Protein AF-A0A0G0K5S9-F1 (afdb_monomer)

pLDDT: mean 84.7, std 6.47, range [58.06, 93.25]

Foldseek 3Di:
DPLVVVVVVLVVVLVVVVVCCVPPPPDLVVLLVVLVVSLCCCCPVSVPVVLVVQLQVQLVVVLQVQQWDQDPNDTDGDPVSSVVDRNSVSSSRSVVSSVVVVVCVVVVD

Organism: NCBI:txid1618569

Radius of gyration: 15.49 Å; Cα contacts (8 Å, |Δi|>4): 83; chains: 1; bounding box: 34×35×36 Å

Nearest PDB structures (foldseek):
  5x3x-assembly2_q  TM=4.943E-01  e=8.418E+00  Rhodobacter capsulatus

Structure (mmCIF, N/CA/C/O backbone):
data_AF-A0A0G0K5S9-F1
#
_entry.id   AF-A0A0G0K5S9-F1
#
loop_
_atom_site.group_PDB
_atom_site.id
_atom_site.type_symbol
_atom_site.label_atom_id
_atom_site.label_alt_id
_atom_site.label_comp_id
_atom_site.label_asym_id
_atom_site.label_entity_id
_atom_site.label_seq_id
_atom_site.pdbx_PDB_ins_code
_atom_site.Cartn_x
_atom_site.Cartn_y
_atom_site.Cartn_z
_atom_site.occupancy
_atom_site.B_iso_or_equiv
_atom_site.auth_seq_id
_atom_site.auth_comp_id
_atom_site.auth_asym_id
_atom_site.auth_atom_id
_atom_site.pdbx_PDB_model_num
ATOM 1 N N . MET A 1 1 ? -16.939 9.958 17.257 1.00 58.50 1 MET A N 1
ATOM 2 C CA . MET A 1 1 ? -16.851 8.671 16.527 1.00 58.50 1 MET A CA 1
ATOM 3 C C . MET A 1 1 ? -15.904 7.744 17.269 1.00 58.50 1 MET A C 1
ATOM 5 O O . MET A 1 1 ? -14.895 8.227 17.770 1.00 58.50 1 MET A O 1
ATOM 9 N N . LYS A 1 2 ? -16.214 6.444 17.368 1.00 77.19 2 LYS A N 1
ATOM 10 C CA . LYS A 1 2 ? -15.249 5.462 17.890 1.00 77.19 2 LYS A CA 1
ATOM 11 C C . LYS A 1 2 ? -14.047 5.404 16.936 1.00 77.19 2 LYS A C 1
ATOM 13 O O . LYS A 1 2 ? -14.234 5.493 15.725 1.00 77.19 2 LYS A O 1
ATOM 18 N N . LYS A 1 3 ? -12.828 5.260 17.470 1.00 75.62 3 LYS A N 1
ATOM 19 C CA . LYS A 1 3 ? -11.569 5.216 16.693 1.00 75.62 3 LYS A CA 1
ATOM 20 C C . LYS A 1 3 ? -11.630 4.197 15.543 1.00 75.62 3 LYS A C 1
ATOM 22 O O . LYS A 1 3 ? -11.168 4.476 14.442 1.00 75.62 3 LYS A O 1
ATOM 27 N N . GLU A 1 4 ? -12.265 3.056 15.790 1.00 76.12 4 GLU A N 1
ATOM 28 C CA . GLU A 1 4 ? -12.491 1.981 14.816 1.00 76.12 4 GLU A CA 1
ATOM 29 C C . GLU A 1 4 ? -13.300 2.451 13.600 1.00 76.12 4 GLU A C 1
ATOM 31 O O . GLU A 1 4 ? -12.931 2.157 12.468 1.00 76.12 4 GLU A O 1
ATOM 36 N N . THR A 1 5 ? -14.346 3.256 13.811 1.00 79.88 5 THR A N 1
ATOM 37 C CA . THR A 1 5 ? -15.169 3.797 12.721 1.00 79.88 5 THR A CA 1
ATOM 38 C C . THR A 1 5 ? -14.341 4.686 11.797 1.00 79.88 5 THR A C 1
ATOM 40 O O . THR A 1 5 ? -14.458 4.568 10.584 1.00 79.88 5 THR A O 1
ATOM 43 N N . THR A 1 6 ? -13.467 5.535 12.347 1.00 81.56 6 THR A N 1
ATOM 44 C CA . THR A 1 6 ? -12.577 6.400 11.554 1.00 81.56 6 THR A CA 1
ATOM 45 C C . THR A 1 6 ? -11.581 5.589 10.722 1.00 81.56 6 THR A C 1
ATOM 47 O O . THR A 1 6 ? -11.323 5.934 9.573 1.00 81.56 6 THR A O 1
ATOM 50 N N . ILE A 1 7 ? -11.053 4.493 11.275 1.00 80.12 7 ILE A N 1
ATOM 51 C CA . ILE A 1 7 ? -10.127 3.591 10.573 1.00 80.12 7 ILE A CA 1
ATOM 52 C C . ILE A 1 7 ? -10.833 2.882 9.409 1.00 80.12 7 ILE A C 1
ATOM 54 O O . ILE A 1 7 ? -10.299 2.835 8.305 1.00 80.12 7 ILE A O 1
ATOM 58 N N . VAL A 1 8 ? -12.047 2.373 9.630 1.00 80.75 8 VAL A N 1
ATOM 59 C CA . VAL A 1 8 ? -12.839 1.722 8.573 1.00 80.75 8 VAL A CA 1
ATOM 60 C C . VAL A 1 8 ? -13.164 2.708 7.451 1.00 80.75 8 VAL A C 1
ATOM 62 O O . VAL A 1 8 ? -12.976 2.388 6.280 1.00 80.75 8 VAL A O 1
ATOM 65 N N . LEU A 1 9 ? -13.582 3.929 7.797 1.00 83.56 9 LEU A N 1
ATOM 66 C CA . LEU A 1 9 ? -13.874 4.985 6.824 1.00 83.56 9 LEU A CA 1
ATOM 67 C C . LEU A 1 9 ? -12.629 5.356 6.006 1.00 83.56 9 LEU A C 1
ATOM 69 O O . LEU A 1 9 ? -12.715 5.485 4.787 1.00 83.56 9 LEU A O 1
ATOM 73 N N . PHE A 1 10 ? -11.462 5.446 6.655 1.00 85.81 10 PHE A N 1
ATOM 74 C CA . PHE A 1 10 ? -10.188 5.637 5.965 1.00 85.81 10 PHE A CA 1
ATOM 75 C C . PHE A 1 10 ? -9.914 4.517 4.957 1.00 85.81 10 PHE A C 1
ATOM 77 O O . PHE A 1 10 ? -9.553 4.815 3.825 1.00 85.81 10 PHE A O 1
ATOM 84 N N . TYR A 1 11 ? -10.116 3.246 5.322 1.00 85.12 11 TYR A N 1
ATOM 85 C CA . TYR A 1 11 ? -9.874 2.140 4.393 1.00 85.12 11 TYR A CA 1
ATOM 86 C C . TYR A 1 11 ? -10.831 2.135 3.204 1.00 85.12 11 TYR A C 1
ATOM 88 O O . TYR A 1 11 ? -10.386 1.896 2.086 1.00 85.12 11 TYR A O 1
ATOM 96 N N . ILE A 1 12 ? -12.112 2.451 3.408 1.00 85.69 12 ILE A N 1
ATOM 97 C CA . ILE A 1 12 ? -13.075 2.580 2.303 1.00 85.69 12 ILE A CA 1
ATOM 98 C C . ILE A 1 12 ? -12.610 3.663 1.321 1.00 85.69 12 ILE A C 1
ATOM 100 O O . ILE A 1 12 ? -12.551 3.419 0.117 1.00 85.69 12 ILE A O 1
ATOM 104 N N . LEU A 1 13 ? -12.222 4.836 1.834 1.00 87.19 13 LEU A N 1
ATOM 105 C CA . LEU A 1 13 ? -11.703 5.930 1.010 1.00 87.19 13 LEU A CA 1
ATOM 106 C C . LEU A 1 13 ? -10.386 5.554 0.322 1.00 87.19 13 LEU A C 1
ATOM 108 O O . LEU A 1 13 ? -10.209 5.845 -0.857 1.00 87.19 13 LEU A O 1
ATOM 112 N N . TYR A 1 14 ? -9.486 4.875 1.033 1.00 88.00 14 TYR A N 1
ATOM 113 C CA . TYR A 1 14 ? -8.211 4.398 0.509 1.00 88.00 14 TYR A CA 1
ATOM 114 C C . TYR A 1 14 ? -8.405 3.425 -0.657 1.00 88.00 14 TYR A C 1
ATOM 116 O O . TYR A 1 14 ? -7.814 3.629 -1.713 1.00 88.00 14 TYR A O 1
ATOM 124 N N . PHE A 1 15 ? -9.252 2.402 -0.506 1.00 85.12 15 PHE A N 1
ATOM 125 C CA . PHE A 1 15 ? -9.504 1.432 -1.574 1.00 85.12 15 PHE A CA 1
ATOM 126 C C . PHE A 1 15 ? -10.272 2.044 -2.745 1.00 85.12 15 PHE A C 1
ATOM 128 O O . PHE A 1 15 ? -9.945 1.753 -3.894 1.00 85.12 15 PHE A O 1
ATOM 135 N N . GLY A 1 16 ? -11.237 2.931 -2.478 1.00 85.94 16 GLY A N 1
ATOM 136 C CA . GLY A 1 16 ? -11.924 3.681 -3.530 1.00 85.94 16 GLY A CA 1
ATOM 137 C C . GLY A 1 16 ? -10.955 4.545 -4.341 1.00 85.94 16 GLY A C 1
ATOM 138 O O . GLY A 1 16 ? -10.985 4.534 -5.572 1.00 85.94 16 GLY A O 1
ATOM 139 N N . TRP A 1 17 ? -10.036 5.236 -3.664 1.00 87.06 17 TRP A N 1
ATOM 140 C CA . TRP A 1 17 ? -8.982 6.012 -4.311 1.00 87.06 17 TRP A CA 1
ATOM 141 C C . TRP A 1 17 ? -8.007 5.121 -5.091 1.00 87.06 17 TRP A C 1
ATOM 143 O O . TRP A 1 17 ? -7.732 5.410 -6.253 1.00 87.06 17 TRP A O 1
ATOM 153 N N . LEU A 1 18 ? -7.525 4.022 -4.498 1.00 84.19 18 LEU A N 1
ATOM 154 C CA . LEU A 1 18 ? -6.573 3.109 -5.134 1.00 84.19 18 LEU A CA 1
ATOM 155 C C . LEU A 1 18 ? -7.162 2.524 -6.424 1.00 84.19 18 LEU A C 1
ATOM 157 O O . LEU A 1 18 ? -6.498 2.521 -7.456 1.00 84.19 18 LEU A O 1
ATOM 161 N N . PHE A 1 19 ? -8.429 2.100 -6.378 1.00 82.81 19 PHE A N 1
ATOM 162 C CA . PHE A 1 19 ? -9.163 1.629 -7.549 1.00 82.81 19 PHE A CA 1
ATOM 163 C C . PHE A 1 19 ? -9.237 2.719 -8.624 1.00 82.81 19 PHE A C 1
ATOM 165 O O . PHE A 1 19 ? -8.833 2.500 -9.760 1.00 82.81 19 PHE A O 1
ATOM 172 N N . THR A 1 20 ? -9.669 3.923 -8.250 1.00 81.50 20 THR A N 1
ATOM 173 C CA . THR A 1 20 ? -9.776 5.066 -9.169 1.00 81.50 20 THR A CA 1
ATOM 174 C C . THR A 1 20 ? -8.436 5.364 -9.849 1.00 81.50 20 THR A C 1
ATOM 176 O O . THR A 1 20 ? -8.369 5.476 -11.069 1.00 81.50 20 THR A O 1
ATOM 179 N N . VAL A 1 21 ? -7.346 5.442 -9.085 1.00 76.81 21 VAL A N 1
ATOM 180 C CA . VAL A 1 21 ? -6.028 5.830 -9.606 1.00 76.81 21 VAL A CA 1
ATOM 181 C C . VAL A 1 21 ? -5.396 4.763 -10.495 1.00 76.81 21 VAL A C 1
ATOM 183 O O . VAL A 1 21 ? -4.782 5.129 -11.495 1.00 76.81 21 VAL A O 1
ATOM 186 N N . ILE A 1 22 ? -5.580 3.473 -10.192 1.00 73.38 22 ILE A N 1
ATOM 187 C CA . ILE A 1 22 ? -5.082 2.379 -11.044 1.00 73.38 22 ILE A CA 1
ATOM 188 C C . ILE A 1 22 ? -5.700 2.438 -12.450 1.00 73.38 22 ILE A C 1
ATOM 190 O O . ILE A 1 22 ? -5.013 2.134 -13.423 1.00 73.38 22 ILE A O 1
ATOM 194 N N . PHE A 1 23 ? -6.968 2.842 -12.574 1.00 73.31 23 PHE A N 1
ATOM 195 C CA . PHE A 1 23 ? -7.665 2.862 -13.865 1.00 73.31 23 PHE A CA 1
ATOM 196 C C . PHE A 1 23 ? -7.612 4.210 -14.596 1.00 73.31 23 PHE A C 1
ATOM 198 O O . PHE A 1 23 ? -7.687 4.225 -15.823 1.00 73.31 23 PHE A O 1
ATOM 205 N N . LEU A 1 24 ? -7.498 5.335 -13.881 1.00 71.38 24 LEU A N 1
ATOM 206 C CA . LEU A 1 24 ? -7.647 6.674 -14.473 1.00 71.38 24 LEU A CA 1
ATOM 207 C C . LEU A 1 24 ? -6.329 7.427 -14.696 1.00 71.38 24 LEU A C 1
ATOM 209 O O . LEU A 1 24 ? -6.298 8.330 -15.529 1.00 71.38 24 LEU A O 1
ATOM 213 N N . THR A 1 25 ? -5.243 7.079 -13.999 1.00 72.75 25 THR A N 1
ATOM 214 C CA . THR A 1 25 ? -3.997 7.863 -14.040 1.00 72.75 25 THR A CA 1
ATOM 215 C C . THR A 1 25 ? -2.855 7.072 -14.667 1.00 72.75 25 THR A C 1
ATOM 217 O O . THR A 1 25 ? -2.338 6.131 -14.073 1.00 72.75 25 THR A O 1
ATOM 220 N N . GLN A 1 26 ? -2.392 7.505 -15.843 1.00 67.25 26 GLN A N 1
ATOM 221 C CA . GLN A 1 26 ? -1.227 6.911 -16.519 1.00 67.25 26 GLN A CA 1
ATOM 222 C C . GLN A 1 26 ? 0.121 7.433 -15.982 1.00 67.25 26 GLN A C 1
ATOM 224 O O . GLN A 1 26 ? 1.170 6.834 -16.217 1.00 67.25 26 GLN A O 1
ATOM 229 N N . GLU A 1 27 ? 0.119 8.532 -15.224 1.00 84.50 27 GLU A N 1
ATOM 230 C CA . GLU A 1 27 ? 1.341 9.132 -14.687 1.00 84.50 27 GLU A CA 1
ATOM 231 C C . GLU A 1 27 ? 1.767 8.537 -13.337 1.00 84.50 27 GLU A C 1
ATOM 233 O O . GLU A 1 27 ? 1.351 8.979 -12.264 1.00 84.50 27 GLU A O 1
ATOM 238 N N . VAL A 1 28 ? 2.703 7.586 -13.387 1.00 84.44 28 VAL A N 1
ATOM 239 C CA . VAL A 1 28 ? 3.270 6.887 -12.215 1.00 84.44 28 VAL A CA 1
ATOM 240 C C . VAL A 1 28 ? 3.813 7.842 -11.139 1.00 84.44 28 VAL A C 1
ATOM 242 O O . VAL A 1 28 ? 3.729 7.548 -9.946 1.00 84.44 28 VAL A O 1
ATOM 245 N N . LYS A 1 29 ? 4.344 9.012 -11.527 1.00 86.50 29 LYS A N 1
ATOM 246 C CA . LYS A 1 29 ? 4.856 10.019 -10.578 1.00 86.50 29 LYS A CA 1
ATOM 247 C C . LYS A 1 29 ? 3.757 10.554 -9.658 1.00 86.50 29 LYS A C 1
ATOM 249 O O . LYS A 1 29 ? 3.973 10.642 -8.452 1.00 86.50 29 LYS A O 1
ATOM 254 N N . ILE A 1 30 ? 2.583 10.861 -10.209 1.00 85.19 30 ILE A N 1
ATOM 255 C CA . ILE A 1 30 ? 1.437 11.358 -9.439 1.00 85.19 30 ILE A CA 1
ATOM 256 C C . ILE A 1 30 ? 0.979 10.281 -8.453 1.00 85.19 30 ILE A C 1
ATOM 258 O O . ILE A 1 30 ? 0.783 10.565 -7.271 1.00 85.19 30 ILE A O 1
ATOM 262 N N . VAL A 1 31 ? 0.899 9.027 -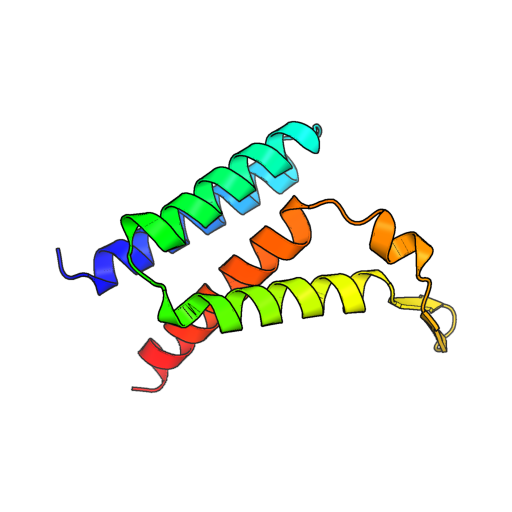8.910 1.00 86.75 31 VAL A N 1
ATOM 263 C CA . VAL A 1 31 ? 0.520 7.885 -8.066 1.00 86.75 31 VAL A CA 1
ATOM 264 C C . VAL A 1 31 ? 1.488 7.716 -6.893 1.00 86.75 31 VAL A C 1
ATOM 266 O O . VAL A 1 31 ? 1.047 7.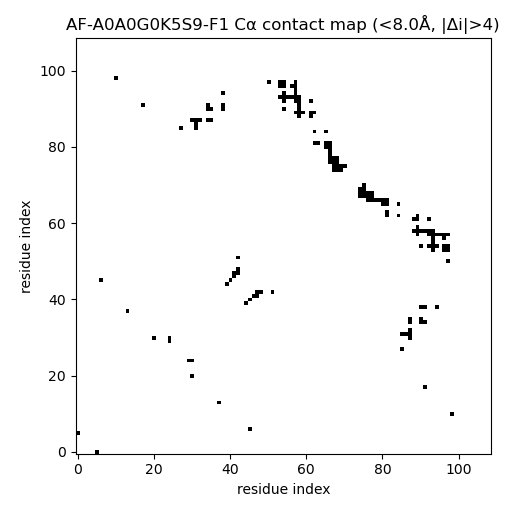554 -5.756 1.00 86.75 31 VAL A O 1
ATOM 269 N N . ASN A 1 32 ? 2.799 7.830 -7.129 1.00 88.69 32 ASN A N 1
ATOM 270 C CA . ASN A 1 32 ? 3.813 7.771 -6.071 1.00 88.69 32 ASN A CA 1
ATOM 271 C C . ASN A 1 32 ? 3.589 8.841 -4.994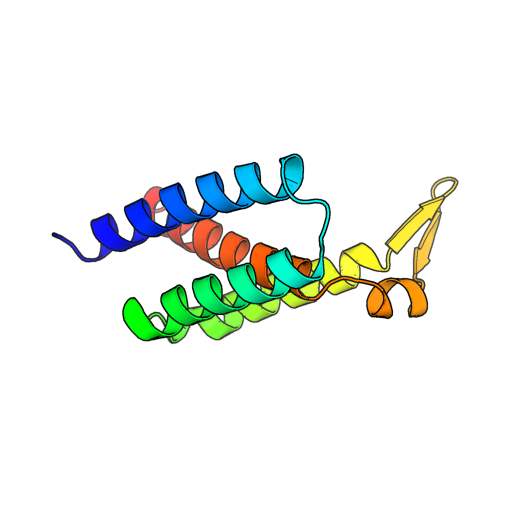 1.00 88.69 32 ASN A C 1
ATOM 273 O O . ASN A 1 32 ? 3.565 8.506 -3.808 1.00 88.69 32 ASN A O 1
ATOM 277 N N . TYR A 1 33 ? 3.388 10.103 -5.389 1.00 87.69 33 TYR A N 1
ATOM 278 C CA . TYR A 1 33 ? 3.184 11.195 -4.434 1.00 87.69 33 TYR A CA 1
ATOM 279 C C . TYR A 1 33 ? 1.903 11.020 -3.621 1.00 87.69 33 TYR A C 1
ATOM 281 O O . TYR A 1 33 ? 1.942 11.102 -2.394 1.00 87.69 33 TYR A O 1
ATOM 289 N N . PHE A 1 34 ? 0.781 10.719 -4.274 1.00 87.25 34 PHE A N 1
ATOM 290 C CA . PHE A 1 34 ? -0.481 10.519 -3.566 1.00 87.25 34 PHE A CA 1
ATOM 291 C C . PHE A 1 34 ? -0.433 9.313 -2.625 1.00 87.25 3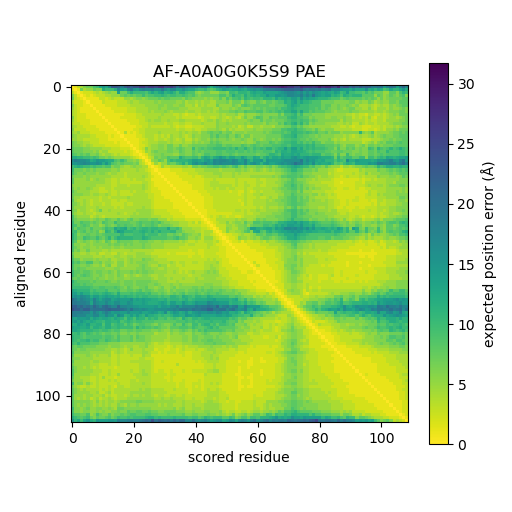4 PHE A C 1
ATOM 293 O O . PHE A 1 34 ? -0.853 9.426 -1.474 1.00 87.25 34 PHE A O 1
ATOM 300 N N . THR A 1 35 ? 0.136 8.186 -3.063 1.00 87.69 35 THR A N 1
ATOM 301 C CA . THR A 1 35 ? 0.268 6.997 -2.204 1.00 87.69 35 THR A CA 1
ATOM 302 C C . THR A 1 35 ? 1.124 7.300 -0.979 1.00 87.69 35 THR A C 1
ATOM 304 O O . THR A 1 35 ?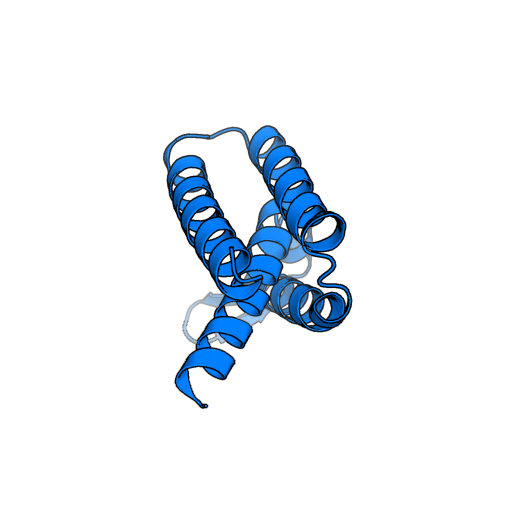 0.767 6.898 0.130 1.00 87.69 35 THR A O 1
ATOM 307 N N . ALA A 1 36 ? 2.220 8.047 -1.147 1.00 87.88 36 ALA A N 1
ATOM 308 C CA . ALA A 1 36 ? 3.066 8.469 -0.036 1.00 87.88 36 ALA A CA 1
ATOM 309 C C . ALA A 1 36 ? 2.293 9.352 0.955 1.00 87.88 36 ALA A C 1
ATOM 311 O O . ALA A 1 36 ? 2.319 9.086 2.155 1.00 87.88 36 ALA A O 1
ATOM 312 N N . VAL A 1 37 ? 1.550 10.351 0.466 1.00 89.19 37 VAL A N 1
ATOM 313 C CA . VAL A 1 37 ? 0.726 11.235 1.308 1.00 89.19 37 VAL A CA 1
ATOM 314 C C . VAL A 1 37 ? -0.320 10.441 2.087 1.00 89.19 37 VAL A C 1
ATOM 316 O O . VAL A 1 37 ? -0.457 10.637 3.291 1.00 89.19 37 VAL A O 1
ATOM 319 N N . ILE A 1 38 ? -1.019 9.508 1.440 1.00 87.88 38 ILE A N 1
ATOM 320 C CA . ILE A 1 38 ? -2.053 8.695 2.092 1.00 87.88 38 ILE A CA 1
ATOM 321 C C . ILE A 1 38 ? -1.442 7.752 3.136 1.00 87.88 38 ILE A C 1
ATOM 323 O O . ILE A 1 38 ? -1.970 7.623 4.242 1.00 87.88 38 ILE A O 1
ATOM 327 N N . THR A 1 39 ? -0.299 7.144 2.824 1.00 87.44 39 THR A N 1
ATOM 328 C CA . THR A 1 39 ? 0.436 6.276 3.755 1.00 87.44 39 THR A CA 1
ATOM 329 C C . THR A 1 39 ? 0.915 7.062 4.977 1.00 87.44 39 THR A C 1
ATOM 331 O O . THR A 1 39 ? 0.734 6.631 6.116 1.00 87.44 39 THR A O 1
ATOM 334 N N . LEU A 1 40 ? 1.479 8.255 4.769 1.00 87.75 40 LEU A N 1
ATOM 335 C CA . LEU A 1 40 ? 1.874 9.147 5.859 1.00 87.75 40 LEU A CA 1
ATOM 336 C C . LEU A 1 40 ? 0.662 9.582 6.682 1.00 87.75 40 LEU A C 1
ATOM 338 O O . LEU A 1 40 ? 0.727 9.575 7.911 1.00 87.75 40 LEU A O 1
ATOM 342 N N . PHE A 1 41 ? -0.456 9.901 6.025 1.00 86.56 41 PHE A N 1
ATOM 343 C CA . PHE A 1 41 ? -1.688 10.268 6.707 1.00 86.56 41 PHE A CA 1
ATOM 344 C C . PHE A 1 41 ? -2.165 9.143 7.631 1.00 86.56 41 PHE A C 1
ATOM 346 O O . PHE A 1 41 ? -2.461 9.398 8.799 1.00 86.56 41 PHE A O 1
ATOM 353 N N . TYR A 1 42 ? -2.144 7.893 7.155 1.00 84.69 42 TYR A N 1
ATOM 354 C CA . TYR A 1 42 ? -2.469 6.718 7.961 1.00 84.69 42 TYR A CA 1
ATOM 355 C C . TYR A 1 42 ? -1.616 6.644 9.237 1.00 84.69 42 TYR A C 1
ATOM 357 O O . TYR A 1 42 ? -2.149 6.605 10.346 1.00 84.69 42 TYR A O 1
ATOM 365 N N . PHE A 1 43 ? -0.288 6.682 9.115 1.00 84.75 43 PHE A N 1
ATOM 366 C CA . PHE A 1 43 ? 0.593 6.490 10.271 1.00 84.75 43 PHE A CA 1
ATOM 367 C C . PHE A 1 43 ? 0.627 7.680 11.232 1.00 84.75 43 PHE A C 1
ATOM 369 O O . PHE A 1 43 ? 0.687 7.489 12.451 1.00 84.75 43 PHE A O 1
ATOM 376 N N . ILE A 1 44 ? 0.581 8.904 10.703 1.00 82.56 44 ILE A N 1
ATOM 377 C CA . ILE A 1 44 ? 0.705 10.130 11.495 1.00 82.56 44 ILE A CA 1
ATOM 378 C C . ILE A 1 44 ? -0.629 10.477 12.157 1.00 82.56 44 ILE A C 1
ATOM 380 O O . ILE A 1 44 ? -0.679 10.644 13.378 1.00 82.56 44 ILE A O 1
ATOM 384 N N . PHE A 1 45 ? -1.719 10.555 11.386 1.00 75.12 45 PHE A N 1
ATOM 385 C CA . PHE A 1 45 ? -2.998 11.055 11.895 1.00 75.12 45 PHE A CA 1
ATOM 386 C C . PHE A 1 45 ? -3.785 9.994 12.664 1.00 75.12 45 PHE A C 1
ATOM 388 O O . PHE A 1 45 ? -4.364 10.315 13.702 1.00 75.12 45 PHE A O 1
ATOM 395 N N . LEU A 1 46 ? -3.765 8.725 12.236 1.00 75.19 46 LEU A N 1
ATOM 396 C CA . LEU A 1 46 ? -4.452 7.649 12.971 1.00 75.19 46 LEU A CA 1
ATOM 397 C C . LEU A 1 46 ? -3.618 7.097 14.142 1.00 75.19 46 LEU A C 1
ATOM 399 O O . LEU A 1 46 ? -4.123 6.305 14.939 1.00 75.19 46 LEU A O 1
ATOM 403 N N . ARG A 1 47 ? -2.371 7.575 14.302 1.00 76.19 47 ARG A N 1
ATOM 404 C CA . ARG A 1 47 ? -1.421 7.190 15.364 1.00 76.19 47 ARG A CA 1
ATOM 405 C C . ARG A 1 47 ? -1.160 5.678 15.426 1.00 76.19 47 ARG A C 1
ATOM 407 O O . ARG A 1 47 ? -0.953 5.118 16.500 1.00 76.19 47 ARG A O 1
ATOM 414 N N . GLU A 1 48 ? -1.132 5.014 14.276 1.00 79.88 48 GLU A N 1
ATOM 415 C CA . GLU A 1 48 ? -1.015 3.554 14.143 1.00 79.88 48 GLU A CA 1
ATOM 416 C C . GLU A 1 48 ? 0.445 3.081 14.056 1.00 79.88 48 GLU A C 1
ATOM 418 O O . GLU A 1 48 ? 0.838 2.316 13.177 1.00 79.88 48 GLU A O 1
ATOM 423 N N . ARG A 1 49 ? 1.288 3.540 14.991 1.00 80.06 49 ARG A N 1
ATOM 424 C CA . ARG A 1 49 ? 2.730 3.221 14.994 1.00 80.06 49 ARG A CA 1
ATOM 425 C C . ARG A 1 49 ? 3.018 1.720 15.119 1.00 80.06 49 ARG A C 1
ATOM 427 O O . ARG A 1 49 ? 4.037 1.258 14.617 1.00 80.06 49 ARG A O 1
ATOM 434 N N . SER A 1 50 ? 2.128 0.958 15.757 1.00 83.75 50 SER A N 1
ATOM 435 C CA . SER A 1 50 ? 2.270 -0.497 15.921 1.00 83.75 50 SER A CA 1
ATOM 436 C C . SER A 1 50 ? 2.163 -1.272 14.607 1.00 83.75 50 SER A C 1
ATOM 438 O O . SER A 1 50 ? 2.619 -2.410 14.532 1.00 83.75 50 SER A O 1
ATOM 440 N N . ASP A 1 51 ? 1.577 -0.674 13.569 1.00 87.31 51 ASP A N 1
ATOM 441 C CA . ASP A 1 51 ? 1.357 -1.344 12.289 1.00 87.31 51 ASP A CA 1
ATOM 442 C C . ASP A 1 51 ? 2.514 -1.169 11.300 1.00 87.31 51 ASP A C 1
ATOM 444 O O . ASP A 1 51 ? 2.496 -1.768 10.228 1.00 87.31 51 ASP A O 1
ATOM 448 N N . ILE A 1 52 ? 3.538 -0.384 11.653 1.00 89.25 52 ILE A N 1
ATOM 449 C CA . ILE A 1 52 ? 4.678 -0.085 10.774 1.00 89.25 52 ILE A CA 1
ATOM 450 C C . ILE A 1 52 ? 5.375 -1.369 10.308 1.00 89.25 52 ILE A C 1
ATOM 452 O O . ILE A 1 52 ? 5.693 -1.507 9.129 1.00 89.25 52 ILE A O 1
ATOM 456 N N . LEU A 1 53 ? 5.565 -2.342 11.206 1.00 91.12 53 LEU A N 1
ATOM 457 C CA . LEU A 1 53 ? 6.188 -3.621 10.850 1.00 91.12 53 LEU A CA 1
ATOM 458 C C . LEU A 1 53 ? 5.345 -4.408 9.840 1.00 91.12 53 LEU A C 1
ATOM 460 O O . LEU A 1 53 ? 5.878 -4.945 8.874 1.00 91.12 53 LEU A O 1
ATOM 464 N N . TRP A 1 54 ? 4.025 -4.435 10.027 1.00 91.38 54 TRP A N 1
ATOM 465 C CA . TRP A 1 54 ? 3.098 -5.110 9.117 1.00 91.38 54 TRP A CA 1
ATOM 466 C C . TRP A 1 54 ? 3.035 -4.437 7.747 1.00 91.38 54 TRP A C 1
ATOM 468 O O . TRP A 1 54 ? 2.943 -5.118 6.728 1.00 91.38 54 TRP A O 1
ATOM 478 N N . PHE A 1 55 ? 3.155 -3.113 7.716 1.00 93.25 55 PHE A N 1
ATOM 479 C CA . PHE A 1 55 ? 3.277 -2.359 6.477 1.00 93.25 55 PHE A CA 1
ATOM 480 C C . PHE A 1 55 ? 4.552 -2.715 5.714 1.00 93.25 55 PHE A C 1
ATOM 482 O O . PHE A 1 55 ? 4.483 -3.018 4.523 1.00 9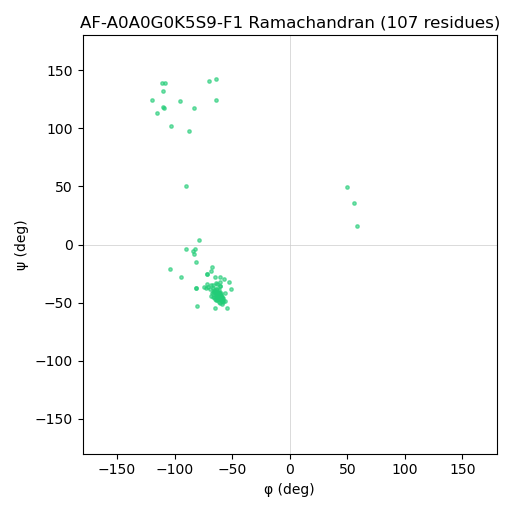3.25 55 PHE A O 1
ATOM 489 N N . PHE A 1 56 ? 5.704 -2.748 6.390 1.00 92.62 56 PHE A N 1
ATOM 490 C CA . PHE A 1 56 ? 6.953 -3.149 5.744 1.00 92.62 56 PHE A CA 1
ATOM 491 C C . PHE A 1 56 ? 6.914 -4.601 5.268 1.00 92.62 56 PHE A C 1
ATOM 493 O O . PHE A 1 56 ? 7.389 -4.876 4.172 1.00 92.62 56 PHE A O 1
ATOM 500 N N . LEU A 1 57 ? 6.301 -5.512 6.030 1.00 93.00 57 LEU A N 1
ATOM 501 C CA . LEU A 1 57 ? 6.112 -6.900 5.601 1.00 93.00 57 LEU A CA 1
ATOM 502 C C . LEU A 1 57 ? 5.306 -6.987 4.300 1.00 93.00 57 LEU A C 1
ATOM 504 O O . LEU A 1 57 ? 5.750 -7.645 3.363 1.00 93.00 57 LEU A O 1
ATOM 508 N N . GLY A 1 58 ? 4.174 -6.283 4.209 1.00 91.44 58 GLY A N 1
ATOM 509 C CA . GLY A 1 58 ? 3.376 -6.237 2.980 1.00 91.44 58 GLY A CA 1
ATOM 510 C C . GLY A 1 58 ? 4.139 -5.635 1.794 1.00 91.44 58 GLY A C 1
ATOM 511 O O . GLY A 1 58 ? 4.092 -6.174 0.688 1.00 91.44 58 GLY A O 1
ATOM 512 N N . GLY A 1 59 ? 4.892 -4.556 2.024 1.00 91.75 59 GLY A N 1
ATOM 513 C CA . GLY A 1 59 ? 5.687 -3.904 0.981 1.00 91.75 59 GLY A CA 1
ATOM 514 C C . GLY A 1 59 ? 6.866 -4.750 0.488 1.00 91.75 59 GLY A C 1
ATOM 515 O O . GLY A 1 59 ? 7.077 -4.870 -0.716 1.00 91.75 59 GLY A O 1
ATOM 516 N N . ILE A 1 60 ? 7.617 -5.384 1.392 1.00 92.19 60 ILE A N 1
ATOM 517 C CA . ILE A 1 60 ? 8.737 -6.269 1.032 1.00 92.19 60 ILE A CA 1
ATOM 518 C C . ILE A 1 60 ? 8.226 -7.499 0.283 1.00 92.19 60 ILE A C 1
ATOM 520 O O . ILE A 1 60 ? 8.840 -7.918 -0.698 1.00 92.19 60 ILE A O 1
ATOM 524 N N . LEU A 1 61 ? 7.088 -8.052 0.709 1.00 91.75 61 LEU A N 1
ATOM 525 C CA . LEU A 1 61 ? 6.475 -9.201 0.057 1.00 91.75 61 LEU A CA 1
ATOM 526 C C . LEU A 1 61 ? 6.141 -8.898 -1.406 1.00 91.75 61 LEU A C 1
ATOM 528 O O . LEU A 1 61 ? 6.495 -9.693 -2.274 1.00 91.75 61 LEU A O 1
ATOM 532 N N . VAL A 1 62 ? 5.545 -7.738 -1.708 1.00 91.44 62 VAL A N 1
ATOM 533 C CA . VAL A 1 62 ? 5.249 -7.404 -3.109 1.00 91.44 62 VAL A CA 1
ATOM 534 C C . VAL A 1 62 ? 6.514 -7.156 -3.931 1.00 91.44 62 VAL A C 1
ATOM 536 O O . VAL A 1 62 ? 6.549 -7.541 -5.095 1.00 91.44 62 VAL A O 1
ATOM 539 N N . LEU A 1 63 ? 7.566 -6.567 -3.348 1.00 89.50 63 LEU A N 1
ATOM 540 C CA . LEU A 1 63 ? 8.846 -6.386 -4.044 1.00 89.50 63 LEU A CA 1
ATOM 541 C C . LEU A 1 63 ? 9.468 -7.730 -4.422 1.00 89.50 63 LEU A C 1
ATOM 543 O O . LEU A 1 63 ? 9.913 -7.900 -5.553 1.00 89.50 63 LEU A O 1
ATOM 547 N N . PHE A 1 64 ? 9.451 -8.694 -3.499 1.00 88.62 64 PHE A N 1
ATOM 548 C CA . PHE A 1 64 ? 9.921 -10.049 -3.772 1.00 88.62 64 PHE A CA 1
ATOM 549 C C . PHE A 1 64 ? 9.104 -10.715 -4.876 1.00 88.62 64 PHE A C 1
ATOM 551 O O . PHE A 1 64 ? 9.688 -11.223 -5.828 1.00 88.62 64 PHE A O 1
ATOM 558 N N . LEU A 1 65 ? 7.772 -10.678 -4.777 1.00 88.75 65 LEU A N 1
ATOM 559 C CA . LEU A 1 65 ? 6.882 -11.278 -5.775 1.00 88.75 65 LEU A CA 1
ATOM 560 C C . LEU A 1 65 ? 7.019 -10.627 -7.154 1.00 88.75 65 LEU A C 1
ATOM 562 O O . LEU A 1 65 ? 6.925 -11.326 -8.155 1.00 88.75 65 LEU A O 1
ATOM 566 N N . SER A 1 66 ? 7.282 -9.321 -7.210 1.00 86.50 66 SER A N 1
ATOM 567 C CA . SER A 1 66 ? 7.458 -8.596 -8.475 1.00 86.50 66 SER A CA 1
ATOM 568 C C . SER A 1 66 ? 8.731 -8.991 -9.221 1.00 86.50 66 SER A C 1
ATOM 570 O O . SER A 1 66 ? 8.788 -8.805 -10.425 1.00 86.50 66 SER A O 1
ATOM 572 N N . GLY A 1 67 ? 9.740 -9.526 -8.526 1.00 85.12 67 GLY A N 1
ATOM 573 C CA . GLY A 1 67 ? 10.945 -10.063 -9.163 1.00 85.12 67 GLY A CA 1
ATOM 574 C C . GLY A 1 67 ? 10.798 -11.505 -9.646 1.00 85.12 67 GLY A C 1
ATOM 575 O O . GLY A 1 67 ? 11.737 -12.037 -10.233 1.00 85.12 67 GLY A O 1
ATOM 576 N N . PHE A 1 68 ? 9.670 -12.171 -9.366 1.00 88.00 68 PHE A N 1
ATOM 577 C CA . PHE A 1 68 ? 9.406 -13.526 -9.841 1.00 88.00 68 PHE A CA 1
ATOM 578 C C . PHE A 1 68 ? 8.593 -13.501 -11.130 1.00 88.00 68 PHE A C 1
ATOM 580 O O . PHE A 1 68 ? 7.453 -13.041 -11.157 1.00 88.00 68 PHE A O 1
ATOM 587 N N . SER A 1 69 ? 9.133 -14.128 -12.171 1.00 82.25 69 SER A N 1
ATOM 5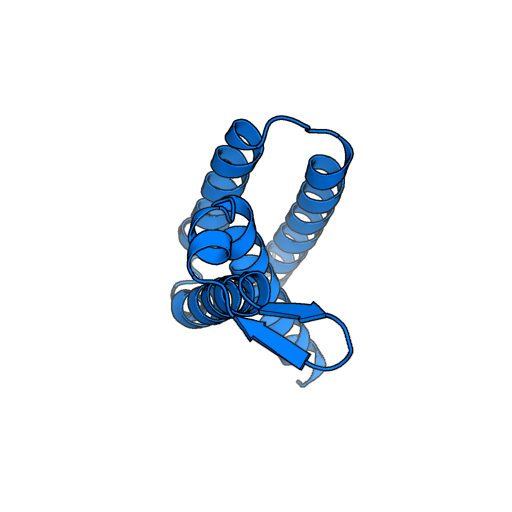88 C CA . SER A 1 69 ? 8.384 -14.452 -13.379 1.00 82.25 69 SER A CA 1
ATOM 589 C C . SER A 1 69 ? 8.192 -15.963 -13.496 1.00 82.25 69 SER A C 1
ATOM 591 O O . SER A 1 69 ? 9.091 -16.766 -13.222 1.00 82.25 69 SER A O 1
ATOM 593 N N . PHE A 1 70 ? 6.989 -16.367 -13.905 1.00 80.56 70 PHE A N 1
ATOM 594 C CA . PHE A 1 70 ? 6.665 -17.763 -14.185 1.00 80.56 70 PHE A CA 1
ATOM 595 C C . PHE A 1 70 ? 6.649 -17.979 -15.693 1.00 80.56 70 PHE A C 1
ATOM 597 O O . PHE A 1 70 ? 5.683 -17.651 -16.378 1.00 80.56 70 PHE A O 1
ATOM 604 N N . THR A 1 71 ? 7.722 -18.563 -16.220 1.00 78.94 71 THR A N 1
ATOM 605 C CA . THR A 1 71 ? 7.811 -18.968 -17.627 1.00 78.94 71 THR A CA 1
ATOM 606 C C . THR A 1 71 ? 8.032 -20.475 -17.714 1.00 78.94 71 THR A C 1
ATOM 608 O O . THR A 1 71 ? 8.962 -21.021 -17.128 1.00 78.94 71 THR A O 1
ATOM 611 N N . ARG A 1 72 ? 7.150 -21.179 -18.443 1.00 78.19 72 ARG A N 1
ATOM 612 C CA . ARG A 1 72 ? 7.209 -22.644 -18.659 1.00 78.19 72 ARG A CA 1
ATOM 613 C C . ARG A 1 72 ? 7.385 -23.460 -17.362 1.00 78.19 72 ARG A C 1
ATOM 615 O O . ARG A 1 72 ? 8.265 -24.313 -17.286 1.00 78.19 72 ARG A O 1
ATOM 622 N N . PHE A 1 73 ? 6.562 -23.187 -16.345 1.00 77.62 73 PHE A N 1
ATOM 623 C CA . PHE A 1 73 ? 6.593 -23.861 -15.031 1.00 77.62 73 PHE A CA 1
ATOM 624 C C . PHE A 1 73 ? 7.924 -23.755 -14.263 1.00 77.62 73 PHE A C 1
ATOM 626 O O . PHE A 1 73 ? 8.133 -24.479 -13.292 1.00 77.62 73 PHE A O 1
ATOM 633 N N . LYS A 1 74 ? 8.815 -22.838 -14.651 1.00 79.44 74 LYS A N 1
ATOM 634 C CA . LYS A 1 74 ? 10.003 -22.481 -13.875 1.00 79.44 74 LYS A CA 1
ATOM 635 C C . LYS A 1 74 ? 9.833 -21.077 -13.314 1.00 79.44 74 LYS A C 1
ATOM 637 O O . LYS A 1 74 ? 9.435 -20.161 -14.033 1.00 79.44 74 LYS A O 1
ATOM 642 N N . ALA A 1 75 ? 10.120 -20.939 -12.024 1.00 81.44 75 ALA A N 1
ATOM 643 C CA . ALA A 1 75 ? 10.218 -19.649 -11.365 1.00 81.44 75 ALA A CA 1
ATOM 644 C C . ALA A 1 75 ? 11.624 -19.096 -11.615 1.00 81.44 75 ALA A C 1
ATOM 646 O O . ALA A 1 75 ? 12.608 -19.709 -11.201 1.00 81.44 75 ALA A O 1
ATOM 647 N N . ASN A 1 76 ? 11.706 -17.959 -12.297 1.00 84.88 76 ASN A N 1
ATOM 648 C CA . ASN A 1 76 ? 12.945 -17.208 -12.449 1.00 84.88 76 ASN A CA 1
ATOM 649 C C . ASN A 1 76 ? 12.851 -15.946 -11.597 1.00 84.88 76 ASN A C 1
ATOM 651 O O . ASN A 1 76 ? 11.796 -15.316 -11.546 1.00 84.88 76 ASN A O 1
ATOM 655 N N . PHE A 1 77 ? 13.948 -15.602 -10.925 1.00 86.56 77 PHE A N 1
ATOM 656 C CA . PHE A 1 77 ? 14.042 -14.375 -10.145 1.00 86.56 77 PHE A CA 1
ATOM 657 C C . PHE A 1 77 ? 14.988 -13.396 -10.833 1.00 86.56 77 PHE A C 1
ATOM 659 O O . PHE A 1 77 ? 16.178 -13.694 -10.969 1.00 86.56 77 PHE A O 1
ATOM 666 N N . ASP A 1 78 ? 14.467 -12.240 -11.235 1.00 86.31 78 ASP A N 1
ATOM 667 C CA . ASP A 1 78 ? 15.250 -11.153 -11.811 1.00 86.31 78 ASP A CA 1
ATOM 668 C C . ASP A 1 78 ? 15.321 -9.968 -10.838 1.00 86.31 78 ASP A C 1
ATOM 670 O O . ASP A 1 78 ? 14.323 -9.357 -10.456 1.00 86.31 78 ASP A O 1
ATOM 674 N N . LYS A 1 79 ? 16.546 -9.634 -10.425 1.00 85.25 79 LYS A N 1
ATOM 675 C CA . LYS A 1 79 ? 16.814 -8.506 -9.526 1.00 85.25 79 LYS A CA 1
ATOM 676 C C . LYS A 1 79 ? 16.620 -7.158 -10.213 1.00 85.25 79 LYS A C 1
ATOM 678 O O . LYS A 1 79 ? 16.377 -6.174 -9.516 1.00 85.25 79 LYS A O 1
ATOM 683 N N . GLU A 1 80 ? 16.762 -7.088 -11.533 1.00 87.69 80 GLU A N 1
ATOM 684 C CA . GLU A 1 80 ? 16.558 -5.848 -12.279 1.00 87.69 80 GLU A CA 1
ATOM 685 C C . GLU A 1 80 ? 15.069 -5.490 -12.345 1.00 87.69 80 GLU A C 1
ATOM 687 O O . GLU A 1 80 ? 14.726 -4.319 -12.194 1.00 87.69 80 GLU A O 1
ATOM 692 N N . GLU A 1 81 ? 14.174 -6.482 -12.417 1.00 84.00 81 GLU A N 1
ATOM 693 C CA . GLU A 1 81 ? 12.725 -6.246 -12.351 1.00 84.00 81 GLU A CA 1
ATOM 694 C C . GLU A 1 81 ? 12.306 -5.619 -11.015 1.00 84.00 81 GLU A C 1
ATOM 696 O O . GLU A 1 81 ? 11.516 -4.675 -10.997 1.00 84.00 81 GLU A O 1
ATOM 701 N N . VAL A 1 82 ? 12.912 -6.040 -9.897 1.00 87.00 82 VAL A N 1
ATOM 702 C CA . VAL A 1 82 ? 12.641 -5.454 -8.569 1.00 87.00 82 VAL A CA 1
ATOM 703 C C . VAL A 1 82 ? 12.980 -3.958 -8.526 1.00 87.00 82 VAL A C 1
ATOM 705 O O . VAL A 1 82 ? 12.269 -3.186 -7.883 1.00 87.00 82 VAL A O 1
ATOM 708 N N . LYS A 1 83 ? 14.040 -3.518 -9.219 1.00 84.56 83 LYS A N 1
ATOM 709 C CA . LYS A 1 83 ? 14.438 -2.097 -9.260 1.00 84.56 83 LYS A CA 1
ATOM 710 C C . LYS A 1 83 ? 13.488 -1.238 -10.092 1.00 84.56 83 LYS A C 1
ATOM 712 O O . LYS A 1 83 ? 13.414 -0.032 -9.869 1.00 84.56 83 LYS A O 1
ATOM 717 N N . LEU A 1 84 ? 12.788 -1.846 -11.048 1.00 87.88 84 LEU A N 1
ATOM 718 C CA . LEU A 1 84 ? 11.825 -1.168 -11.914 1.00 87.88 84 LEU A CA 1
ATOM 719 C C . LEU A 1 84 ? 10.446 -1.024 -11.255 1.00 87.88 84 LEU A C 1
ATOM 721 O O . LEU A 1 84 ? 9.590 -0.311 -11.784 1.00 87.88 84 LEU A O 1
ATOM 725 N N . VAL A 1 85 ? 10.227 -1.655 -10.096 1.00 88.00 85 VAL A N 1
ATOM 726 C CA . VAL A 1 85 ? 8.960 -1.563 -9.369 1.00 88.00 85 VAL A CA 1
ATOM 727 C C . VAL A 1 85 ? 8.716 -0.119 -8.916 1.00 88.00 85 VAL A C 1
ATOM 729 O O . VAL A 1 85 ? 9.531 0.4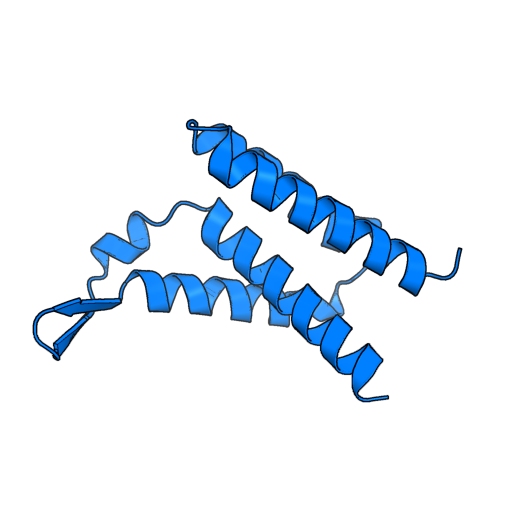57 -8.189 1.00 88.00 85 VAL A O 1
ATOM 732 N N . PRO A 1 86 ? 7.575 0.487 -9.285 1.00 89.88 86 PRO A N 1
ATOM 733 C CA . PRO A 1 86 ? 7.268 1.843 -8.868 1.00 89.88 86 PRO A CA 1
ATOM 734 C C . PRO A 1 86 ? 6.973 1.898 -7.366 1.00 89.88 86 PRO A C 1
ATOM 736 O O . PRO A 1 86 ? 6.282 1.034 -6.830 1.00 89.88 86 PRO A O 1
ATOM 739 N N . TYR A 1 87 ? 7.443 2.947 -6.686 1.00 89.62 87 TYR A N 1
ATOM 740 C CA . TYR A 1 87 ? 7.361 3.073 -5.224 1.00 89.62 87 TYR A CA 1
ATOM 741 C C . TYR A 1 87 ? 5.940 2.990 -4.652 1.00 89.62 87 TYR A C 1
ATOM 743 O O . TYR A 1 87 ? 5.757 2.532 -3.524 1.00 89.62 87 TYR A O 1
ATOM 751 N N . TRP A 1 88 ? 4.924 3.416 -5.404 1.00 90.25 88 TRP A N 1
ATOM 752 C CA . TRP A 1 88 ? 3.534 3.324 -4.973 1.00 90.25 88 TRP A CA 1
ATOM 753 C C . TRP A 1 88 ? 3.093 1.884 -4.727 1.00 90.25 88 TRP A C 1
ATOM 755 O O . TRP A 1 88 ? 2.291 1.657 -3.829 1.00 90.25 88 TRP A O 1
ATOM 765 N N . LEU A 1 89 ? 3.625 0.912 -5.473 1.00 89.88 89 LEU A N 1
ATOM 766 C CA . LEU A 1 89 ? 3.188 -0.476 -5.394 1.00 89.88 89 LEU A CA 1
ATOM 767 C C . LEU A 1 89 ? 3.481 -1.100 -4.016 1.00 89.88 89 LEU A C 1
ATOM 769 O O . LEU A 1 89 ? 2.529 -1.539 -3.366 1.00 89.88 89 LEU A O 1
ATOM 773 N N . PRO A 1 90 ? 4.726 -1.094 -3.493 1.00 92.56 90 PRO A N 1
ATOM 774 C CA . PRO A 1 90 ? 4.998 -1.577 -2.141 1.00 92.56 90 PRO A CA 1
ATOM 775 C C . PRO A 1 90 ? 4.313 -0.748 -1.055 1.00 92.56 90 PRO A C 1
ATOM 777 O O . PRO A 1 90 ? 3.889 -1.317 -0.052 1.00 92.56 90 PRO A O 1
ATOM 780 N N . MET A 1 91 ? 4.135 0.565 -1.241 1.00 91.62 91 MET A N 1
ATOM 781 C CA . MET A 1 91 ? 3.400 1.392 -0.272 1.00 91.62 91 MET A CA 1
ATOM 782 C C . MET A 1 91 ? 1.906 1.035 -0.221 1.00 91.62 91 MET A C 1
ATOM 784 O O . MET A 1 91 ? 1.315 0.935 0.858 1.00 91.62 91 MET A O 1
ATOM 788 N N . ALA A 1 92 ? 1.288 0.798 -1.377 1.00 90.88 92 ALA A N 1
ATOM 789 C CA . ALA A 1 92 ? -0.105 0.395 -1.461 1.00 90.88 92 ALA A CA 1
ATOM 790 C C . ALA A 1 92 ? -0.309 -1.005 -0.866 1.00 90.88 92 ALA A C 1
ATOM 792 O O . ALA A 1 92 ? -1.197 -1.211 -0.037 1.00 90.88 92 ALA A O 1
ATOM 793 N N . TRP A 1 93 ? 0.560 -1.957 -1.202 1.00 92.62 93 TRP A N 1
ATOM 794 C CA . TRP A 1 93 ? 0.490 -3.305 -0.643 1.00 92.62 93 TRP A CA 1
ATOM 795 C C . TRP A 1 93 ? 0.782 -3.350 0.854 1.00 92.62 93 TRP A C 1
ATOM 797 O O . TRP A 1 93 ? 0.083 -4.054 1.579 1.00 92.62 93 TRP A O 1
ATOM 807 N N . GLY A 1 94 ? 1.725 -2.548 1.348 1.00 92.38 94 GLY A N 1
ATOM 808 C CA . GLY A 1 94 ? 1.945 -2.386 2.783 1.00 92.38 94 GLY A CA 1
ATOM 809 C C . GLY A 1 94 ? 0.694 -1.878 3.503 1.00 92.38 94 GLY A C 1
ATOM 810 O O . GLY A 1 94 ? 0.270 -2.457 4.503 1.00 92.38 94 GLY A O 1
ATOM 811 N N . THR A 1 95 ? 0.047 -0.837 2.968 1.00 90.25 95 THR A N 1
ATOM 812 C CA . THR A 1 95 ? -1.190 -0.277 3.546 1.00 90.25 95 THR A CA 1
ATOM 813 C C . THR A 1 95 ? -2.339 -1.289 3.503 1.00 90.25 95 THR A C 1
ATOM 815 O O . THR A 1 95 ? -3.060 -1.463 4.488 1.00 90.25 95 THR A O 1
ATOM 818 N N . THR A 1 96 ? -2.466 -2.017 2.393 1.00 90.25 96 THR A N 1
ATOM 819 C CA . THR A 1 96 ? -3.463 -3.079 2.203 1.00 90.25 96 THR A CA 1
ATOM 820 C C . THR A 1 96 ? -3.256 -4.226 3.189 1.00 90.25 96 THR A C 1
ATOM 822 O O . THR A 1 96 ? -4.214 -4.690 3.801 1.00 90.25 96 THR A O 1
ATOM 825 N N . PHE A 1 97 ? -2.012 -4.654 3.412 1.00 92.19 97 PHE A N 1
ATOM 826 C CA . PHE A 1 97 ? -1.690 -5.719 4.359 1.00 92.19 97 PHE A CA 1
ATOM 827 C C . PHE A 1 97 ? -2.107 -5.353 5.790 1.00 92.19 97 PHE A C 1
ATOM 829 O O . PHE A 1 97 ? -2.717 -6.154 6.500 1.00 92.19 97 PHE A O 1
ATOM 836 N N . VAL A 1 98 ? -1.845 -4.109 6.201 1.00 91.50 98 VAL A N 1
ATOM 837 C CA . VAL A 1 98 ? -2.297 -3.592 7.499 1.00 91.50 98 VAL A CA 1
ATOM 838 C C . VAL A 1 98 ? -3.824 -3.585 7.590 1.00 91.50 98 VAL A C 1
ATOM 840 O O . VAL A 1 98 ? -4.377 -4.020 8.603 1.00 91.50 98 VAL A O 1
ATOM 843 N N . ALA A 1 99 ? -4.508 -3.140 6.532 1.00 88.38 99 ALA A N 1
ATOM 844 C CA . ALA A 1 99 ? -5.966 -3.133 6.473 1.00 88.38 99 ALA A CA 1
ATOM 845 C C . ALA A 1 99 ? -6.549 -4.546 6.628 1.00 88.38 99 ALA A C 1
ATOM 847 O O . ALA A 1 99 ? -7.435 -4.757 7.456 1.00 88.38 99 ALA A O 1
ATOM 848 N N . LEU A 1 100 ? -6.002 -5.527 5.901 1.00 88.44 100 LEU A N 1
ATOM 849 C CA . LEU A 1 100 ? -6.411 -6.931 5.976 1.00 88.44 100 LEU A CA 1
ATOM 850 C C . LEU A 1 100 ? -6.198 -7.515 7.372 1.00 88.44 100 LEU A C 1
ATOM 852 O O . LEU A 1 100 ? -7.095 -8.164 7.904 1.00 88.44 100 LEU A O 1
ATOM 856 N N . ARG A 1 101 ? -5.053 -7.240 8.008 1.00 89.00 101 ARG A N 1
ATOM 857 C CA . ARG A 1 101 ? -4.804 -7.667 9.391 1.00 89.00 101 ARG A CA 1
ATOM 858 C C . ARG A 1 101 ? -5.849 -7.098 10.346 1.00 89.00 101 ARG A C 1
ATOM 860 O O . ARG A 1 101 ? -6.350 -7.824 11.200 1.00 89.00 101 ARG A O 1
ATOM 867 N N . LYS A 1 102 ? -6.170 -5.807 10.241 1.00 86.06 102 LYS A N 1
ATOM 868 C CA . LYS A 1 102 ? -7.175 -5.188 11.116 1.00 86.06 102 LYS A CA 1
ATOM 869 C C . LYS A 1 102 ? -8.564 -5.743 10.875 1.00 86.06 102 LYS A C 1
ATOM 871 O O . LYS A 1 102 ? -9.268 -6.011 11.841 1.00 86.06 102 LYS A O 1
ATOM 876 N N . LEU A 1 103 ? -8.931 -5.955 9.616 1.00 83.56 103 LEU A N 1
ATOM 877 C CA . LEU A 1 103 ? -10.187 -6.600 9.263 1.00 83.56 103 LEU A CA 1
ATOM 878 C C . LEU A 1 103 ? -10.262 -8.010 9.863 1.00 83.56 103 LEU A C 1
ATOM 880 O O . LEU A 1 103 ? -11.250 -8.346 10.507 1.00 83.56 103 LEU A O 1
ATOM 884 N N . TYR A 1 104 ? -9.193 -8.798 9.733 1.00 86.25 104 TYR A N 1
ATOM 885 C CA . TYR A 1 104 ? -9.098 -10.122 10.341 1.00 86.25 104 TYR A CA 1
ATOM 886 C C . TYR A 1 104 ? -9.262 -10.068 11.865 1.00 86.25 104 TYR A C 1
ATOM 888 O O . TYR A 1 104 ? -10.065 -10.813 12.411 1.00 86.25 104 TYR A O 1
ATOM 896 N N . LEU A 1 105 ? -8.569 -9.156 12.555 1.00 84.81 105 LEU A N 1
ATOM 897 C CA . LEU A 1 105 ? -8.687 -9.000 14.011 1.00 84.81 105 LEU A CA 1
ATOM 898 C C . LEU A 1 105 ? -10.078 -8.542 14.470 1.00 84.81 105 LEU A C 1
ATOM 900 O O . LEU A 1 105 ? -10.456 -8.832 15.600 1.00 84.81 105 LEU A O 1
ATOM 904 N N . LEU A 1 106 ? -10.820 -7.816 13.631 1.00 82.62 106 LEU A N 1
ATOM 905 C CA . LEU A 1 106 ? -12.203 -7.429 13.914 1.00 82.62 106 LEU A CA 1
ATOM 906 C C . LEU A 1 106 ? -13.174 -8.604 13.755 1.00 82.62 106 LEU A C 1
ATOM 908 O O . LEU A 1 106 ? -14.130 -8.684 14.514 1.00 82.62 106 LEU A O 1
ATOM 912 N N . ILE A 1 107 ? -12.940 -9.489 12.780 1.00 81.50 107 ILE A N 1
ATOM 913 C CA . ILE A 1 107 ? -13.794 -10.657 12.501 1.00 81.50 107 ILE A CA 1
ATOM 914 C C . ILE A 1 107 ? -13.486 -11.823 13.448 1.00 81.50 107 ILE A C 1
ATOM 916 O O . ILE A 1 107 ? -14.388 -12.549 13.844 1.00 81.50 107 ILE A O 1
ATOM 920 N N . ALA A 1 108 ? -12.214 -12.028 13.795 1.00 82.19 108 ALA A N 1
ATOM 921 C CA . ALA A 1 108 ? -11.757 -13.136 14.634 1.00 82.19 108 ALA A CA 1
ATOM 922 C C . ALA A 1 108 ? -11.995 -12.915 16.141 1.00 82.19 108 ALA A C 1
ATOM 924 O O . ALA A 1 108 ? -11.534 -13.719 16.952 1.00 82.19 108 ALA A O 1
ATOM 925 N N . ARG A 1 109 ? -12.649 -11.812 16.514 1.00 58.06 109 ARG A N 1
ATOM 926 C CA . ARG A 1 109 ? -12.975 -11.439 17.889 1.00 58.06 109 ARG A CA 1
ATOM 927 C C . ARG A 1 109 ? -14.444 -11.702 18.172 1.00 58.06 109 ARG A C 1
ATOM 929 O O . ARG A 1 109 ? -14.717 -12.154 19.303 1.00 58.06 109 ARG A O 1
#

Sequence (109 aa):
MKKETTIVLFYILYFGWLFTVIFLTQEVKIVNYFTAVITLFYFIFLRERSDILWFFLGGILVLFLSGFSFTRFKANFDKEEVKLVPYWLPMAWGTTFVALRKLYLLIAR

Secondary structure (DSSP, 8-state):
--HHHHHHHHHHHHHHHHHHHHHH---HHHHHHHHHHHHHHH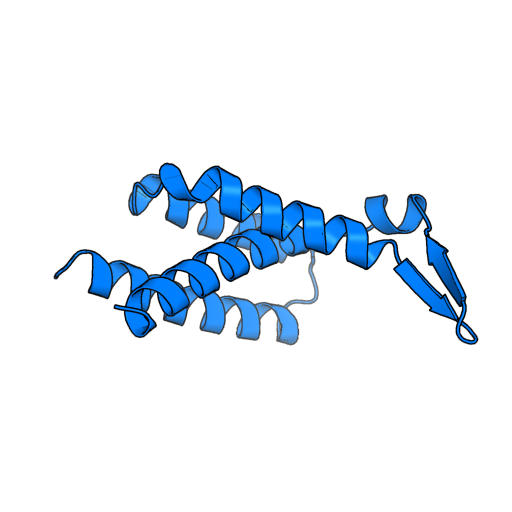HHHS--GGGHHHHHHHHHHHHHHHTEEEETTEEEE-HHHHHHS-THHHHHHHHHHHHHHHHHHHH--

Mean predicted aligned error: 5.91 Å

Solvent-accessible surface area (backbone atoms only — not comparable to full-atom values): 6067 Å² total; per-residue (Å²): 130,60,71,66,58,57,53,54,53,48,51,56,51,48,52,54,48,52,56,50,44,74,76,73,54,89,54,64,68,59,50,31,53,52,45,50,51,53,53,49,45,49,43,64,75,70,61,44,68,86,44,51,66,46,21,50,52,29,17,51,50,47,44,57,56,60,16,51,46,82,56,94,94,40,82,45,78,41,73,68,50,39,72,68,57,58,72,31,55,31,53,49,39,4,53,48,41,40,52,50,53,52,53,47,59,65,72,77,103